Protein AF-A0A227J7H6-F1 (afdb_monomer)

pLDDT: mean 78.4, std 21.57, range [31.02, 97.06]

Nearest PDB structures (foldseek):
  4oon-assembly1_A  TM=9.742E-01  e=2.044E-07  Pseudomonas aeruginosa PAO1
  3udi-assembly1_B  TM=9.263E-01  e=9.636E-08  Acinetobacter baumannii
  3ue1-assembly1_A  TM=9.144E-01  e=1.163E-07  Acinetobacter baumannii
  3ue0-assembly1_B  TM=8.885E-01  e=2.977E-07  Acinetobacter baumannii
  5u2g-assembly1_A  TM=9.663E-01  e=9.793E-07  Haemophilus influenzae Rd KW20

Radius of gyration: 22.69 Å; Cα contacts (8 Å, |Δi|>4): 94; chains: 1; bounding box: 53×59×54 Å

Structure (mmCIF, N/CA/C/O backbone):
data_AF-A0A227J7H6-F1
#
_entry.id   AF-A0A227J7H6-F1
#
loop_
_atom_site.group_PDB
_atom_site.id
_atom_site.type_symbol
_atom_site.label_atom_id
_atom_site.label_alt_id
_atom_site.label_comp_id
_atom_site.label_asym_id
_atom_site.label_entity_id
_atom_site.label_seq_id
_atom_site.pdbx_PDB_ins_code
_atom_site.Cartn_x
_atom_site.Cartn_y
_atom_site.Cartn_z
_atom_site.occupancy
_atom_site.B_iso_or_equiv
_atom_site.auth_seq_id
_atom_site.auth_comp_id
_atom_site.auth_asym_id
_atom_site.auth_atom_id
_atom_site.pdbx_PDB_model_num
ATOM 1 N N . LEU A 1 1 ? 12.623 -10.705 -8.228 1.00 82.50 1 LEU A N 1
ATOM 2 C CA . LEU A 1 1 ? 12.272 -9.803 -7.107 1.00 82.50 1 LEU A CA 1
ATOM 3 C C . LEU A 1 1 ? 13.259 -9.886 -5.937 1.00 82.50 1 LEU A C 1
ATOM 5 O O . LEU A 1 1 ? 13.849 -8.867 -5.621 1.00 82.50 1 LEU A O 1
ATOM 9 N N . ALA A 1 2 ? 13.513 -11.069 -5.357 1.00 93.25 2 ALA A N 1
ATOM 10 C CA . ALA A 1 2 ? 14.293 -11.242 -4.114 1.00 93.25 2 ALA A CA 1
ATOM 11 C C . ALA A 1 2 ? 15.676 -10.553 -4.044 1.00 93.25 2 ALA A C 1
ATOM 13 O O . ALA A 1 2 ? 16.134 -10.209 -2.965 1.00 93.25 2 ALA A O 1
ATOM 14 N N . GLN A 1 3 ? 16.345 -10.331 -5.179 1.00 93.94 3 GLN A N 1
ATOM 15 C CA . GLN A 1 3 ? 17.665 -9.686 -5.226 1.00 93.94 3 GLN A CA 1
ATOM 16 C C . GL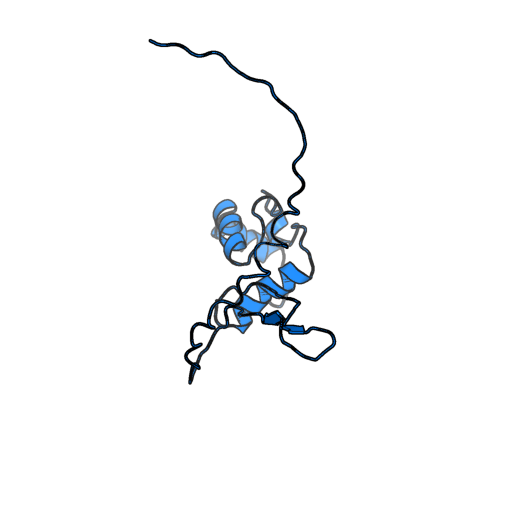N A 1 3 ? 17.624 -8.156 -5.412 1.00 93.94 3 GLN A C 1
ATOM 18 O O . GLN A 1 3 ? 18.676 -7.556 -5.618 1.00 93.94 3 GLN A O 1
ATOM 23 N N . SER A 1 4 ? 16.433 -7.541 -5.429 1.00 92.62 4 SER A N 1
ATOM 24 C CA . SER A 1 4 ? 16.218 -6.091 -5.583 1.00 92.62 4 SER A CA 1
ATOM 25 C C . SER A 1 4 ? 17.047 -5.440 -6.708 1.00 92.62 4 SER A C 1
ATOM 27 O O . SER A 1 4 ? 17.809 -4.495 -6.515 1.00 92.62 4 SER A O 1
ATOM 29 N N . LYS A 1 5 ? 16.976 -6.002 -7.922 1.00 95.94 5 LYS A N 1
ATOM 30 C CA . LYS A 1 5 ? 17.737 -5.497 -9.076 1.00 95.94 5 LYS A CA 1
ATOM 31 C C . LYS A 1 5 ? 16.990 -4.340 -9.748 1.00 95.94 5 LYS A C 1
ATOM 33 O O . LYS A 1 5 ? 16.107 -4.586 -10.568 1.00 95.94 5 LYS A O 1
ATOM 38 N N . ASN A 1 6 ? 17.413 -3.103 -9.481 1.00 94.69 6 ASN A N 1
ATOM 39 C CA . ASN A 1 6 ? 16.829 -1.877 -10.053 1.00 94.69 6 ASN A CA 1
ATOM 40 C C . ASN A 1 6 ? 16.685 -1.918 -11.584 1.00 94.69 6 ASN A C 1
ATOM 42 O O . ASN A 1 6 ? 15.637 -1.571 -12.1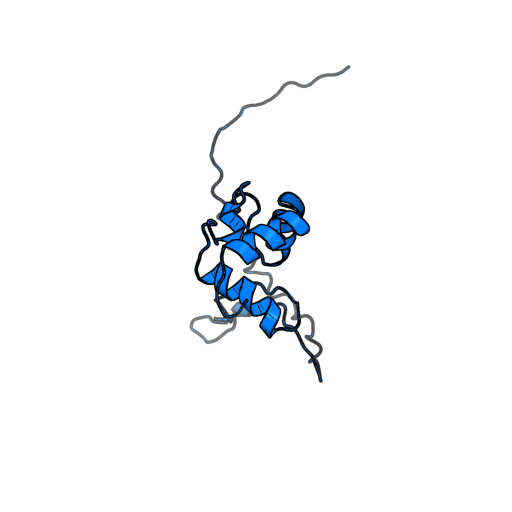17 1.00 94.69 6 ASN A O 1
ATOM 46 N N . VAL A 1 7 ? 17.706 -2.407 -12.301 1.00 95.50 7 VAL A N 1
ATOM 47 C CA . VAL A 1 7 ? 17.677 -2.513 -13.774 1.00 95.50 7 VAL A CA 1
ATOM 48 C C . VAL A 1 7 ? 16.517 -3.387 -14.258 1.00 95.50 7 VAL A C 1
ATOM 50 O O . VAL A 1 7 ? 15.879 -3.060 -15.255 1.00 95.50 7 VAL A O 1
ATOM 53 N N . MET A 1 8 ? 16.223 -4.483 -13.554 1.00 96.19 8 MET A N 1
ATOM 54 C CA . MET A 1 8 ? 15.106 -5.357 -13.916 1.00 96.19 8 MET A CA 1
ATOM 55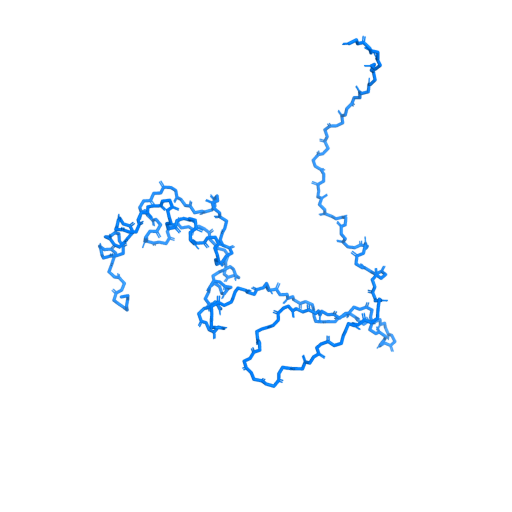 C C . MET A 1 8 ? 13.763 -4.722 -13.555 1.00 96.19 8 MET A C 1
ATOM 57 O O . MET A 1 8 ? 12.845 -4.801 -14.359 1.00 96.19 8 MET A O 1
ATOM 61 N N . ALA A 1 9 ? 13.668 -4.021 -12.419 1.00 95.50 9 ALA A N 1
ATOM 62 C CA . ALA A 1 9 ? 12.454 -3.295 -12.038 1.00 95.50 9 ALA A CA 1
ATOM 63 C C . ALA A 1 9 ? 12.066 -2.230 -13.082 1.00 95.50 9 ALA A C 1
ATOM 65 O O . ALA A 1 9 ? 10.917 -2.175 -13.511 1.00 95.50 9 ALA A O 1
ATOM 66 N N . VAL A 1 10 ? 13.036 -1.439 -13.559 1.00 95.81 10 VAL A N 1
ATOM 67 C CA . VAL A 1 10 ? 12.805 -0.427 -14.606 1.00 95.81 10 VAL A CA 1
ATOM 68 C C . VAL A 1 10 ? 12.411 -1.072 -15.938 1.00 95.81 10 VAL A C 1
ATOM 70 O O . VAL A 1 10 ? 11.531 -0.562 -16.626 1.00 95.81 10 VAL A O 1
ATOM 73 N N . ARG A 1 11 ? 13.023 -2.204 -16.315 1.00 96.12 11 ARG A N 1
ATOM 74 C CA . ARG A 1 11 ? 12.636 -2.938 -17.533 1.00 96.12 11 ARG A CA 1
ATOM 75 C C . ARG A 1 11 ? 11.195 -3.432 -17.463 1.00 96.12 11 ARG A C 1
ATOM 77 O O . ARG A 1 11 ? 10.450 -3.197 -18.404 1.00 96.12 11 ARG A O 1
ATOM 84 N N . THR A 1 12 ? 10.800 -4.034 -16.342 1.00 95.75 12 THR A N 1
ATOM 85 C CA . THR A 1 12 ? 9.417 -4.472 -16.120 1.00 95.75 12 THR A CA 1
ATOM 86 C C . THR A 1 12 ? 8.444 -3.294 -16.156 1.00 95.75 12 THR A C 1
ATOM 88 O O . THR A 1 12 ? 7.407 -3.394 -16.800 1.00 95.75 12 THR A O 1
ATOM 91 N N . LEU A 1 13 ? 8.788 -2.151 -15.548 1.00 95.81 13 LEU A N 1
ATOM 92 C CA . LEU A 1 13 ? 7.965 -0.940 -15.634 1.00 95.81 13 LEU A CA 1
ATOM 93 C C . LEU A 1 13 ? 7.764 -0.481 -17.085 1.00 95.81 13 LEU A C 1
ATOM 95 O O . LEU A 1 13 ? 6.653 -0.128 -17.465 1.00 95.81 13 LEU A O 1
ATOM 99 N N . ARG A 1 14 ? 8.823 -0.480 -17.901 1.00 95.75 14 ARG A N 1
ATOM 100 C CA . ARG A 1 14 ? 8.737 -0.091 -19.319 1.00 95.75 14 ARG A CA 1
ATOM 101 C C . ARG A 1 14 ? 7.911 -1.067 -20.152 1.00 95.75 14 ARG A C 1
ATOM 103 O O . ARG A 1 14 ? 7.258 -0.635 -21.091 1.00 95.75 14 ARG A O 1
ATOM 110 N N . GLU A 1 15 ? 7.960 -2.352 -19.819 1.00 97.06 15 GLU A N 1
ATOM 111 C CA . GLU A 1 15 ? 7.190 -3.399 -20.494 1.00 97.06 15 GLU A CA 1
ATOM 112 C C . GLU A 1 15 ? 5.693 -3.324 -20.158 1.00 97.06 15 GLU A C 1
ATOM 114 O O . GLU A 1 15 ? 4.864 -3.480 -21.048 1.00 97.06 15 GLU A O 1
ATOM 119 N N . VAL A 1 16 ? 5.344 -3.028 -18.901 1.00 96.56 16 VAL A N 1
ATOM 120 C CA . VAL A 1 16 ? 3.948 -2.829 -18.463 1.00 96.56 16 VAL A CA 1
ATOM 121 C C . VAL A 1 16 ? 3.399 -1.469 -18.907 1.00 96.56 16 VAL A C 1
ATOM 123 O O . VAL A 1 16 ? 2.238 -1.362 -19.287 1.00 96.56 16 VAL A O 1
ATOM 126 N N . GLY A 1 17 ? 4.227 -0.427 -18.859 1.00 95.88 17 GLY A N 1
ATOM 127 C CA . GLY A 1 17 ? 3.840 0.957 -19.112 1.00 95.88 17 GLY A CA 1
ATOM 128 C C . GLY A 1 17 ? 3.706 1.778 -17.827 1.00 95.88 17 GLY A C 1
ATOM 129 O O . GLY A 1 17 ? 3.261 1.294 -16.781 1.00 95.88 17 GLY A O 1
ATOM 130 N N . LEU A 1 18 ? 4.106 3.053 -17.908 1.00 94.44 18 LEU A N 1
ATOM 131 C CA . LEU A 1 18 ? 4.119 3.970 -16.765 1.00 94.44 18 LEU A CA 1
ATOM 132 C C . LEU A 1 18 ? 2.706 4.253 -16.246 1.00 94.44 18 LEU A C 1
ATOM 134 O O . LEU A 1 18 ? 2.453 4.086 -15.056 1.00 94.44 18 LEU A O 1
ATOM 138 N N . ASP A 1 19 ? 1.793 4.666 -17.124 1.00 94.12 19 ASP A N 1
ATOM 139 C CA . ASP A 1 19 ? 0.43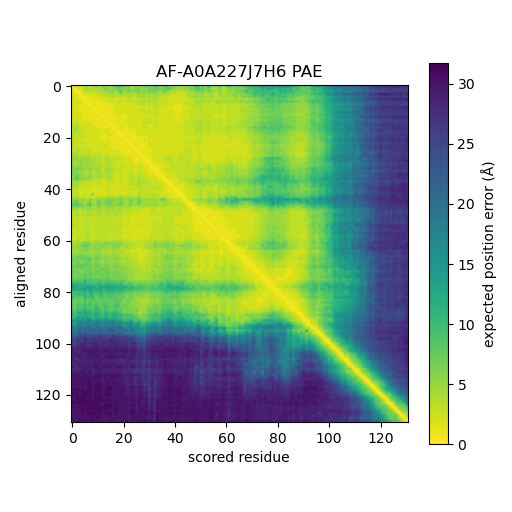4 5.037 -16.722 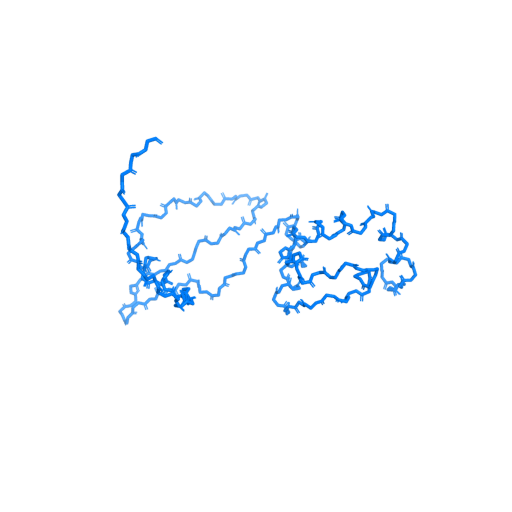1.00 94.12 19 ASP A CA 1
ATOM 140 C C . ASP A 1 19 ? -0.368 3.831 -16.234 1.00 94.12 19 ASP A C 1
ATOM 142 O O . ASP A 1 19 ? -1.011 3.920 -15.190 1.00 94.12 19 ASP A O 1
ATOM 146 N N . GLU A 1 20 ? -0.222 2.680 -16.894 1.00 95.75 20 GLU A N 1
ATOM 147 C CA . GLU A 1 20 ? -0.820 1.417 -16.451 1.00 95.75 20 GLU A CA 1
ATOM 148 C C . GLU A 1 20 ? -0.341 1.025 -15.054 1.00 95.75 20 GLU A C 1
ATOM 150 O O . GLU A 1 20 ? -1.141 0.704 -14.177 1.00 95.75 20 GLU A O 1
ATOM 155 N N . THR A 1 21 ? 0.966 1.128 -14.796 1.00 94.75 21 THR A N 1
ATOM 156 C CA . THR A 1 21 ? 1.518 0.842 -13.466 1.00 94.75 21 THR A CA 1
ATOM 157 C C . THR A 1 21 ? 0.968 1.806 -12.418 1.00 94.75 21 THR A C 1
ATOM 159 O O . THR A 1 21 ? 0.547 1.377 -11.344 1.00 94.75 21 THR A O 1
ATOM 162 N N . ARG A 1 22 ? 0.928 3.109 -12.722 1.00 93.88 22 ARG A N 1
ATOM 163 C CA . ARG A 1 22 ? 0.384 4.129 -11.814 1.00 93.88 22 ARG A CA 1
ATOM 164 C C . ARG A 1 22 ? -1.089 3.874 -11.504 1.00 93.88 22 ARG A C 1
ATOM 166 O O . ARG A 1 22 ? -1.491 3.955 -10.348 1.00 93.88 22 ARG A O 1
ATOM 173 N N . GLN A 1 23 ? -1.881 3.515 -12.509 1.00 94.88 23 GLN A N 1
ATOM 174 C CA . GLN A 1 23 ? -3.294 3.213 -12.327 1.00 94.88 23 GLN A CA 1
ATOM 175 C C . GLN A 1 23 ? -3.502 1.901 -11.564 1.00 94.88 23 GLN A C 1
ATOM 177 O O . GLN A 1 23 ? -4.379 1.819 -10.706 1.00 94.88 23 GLN A O 1
ATOM 182 N N . TYR A 1 24 ? -2.654 0.898 -11.790 1.00 94.69 24 TYR A N 1
ATOM 183 C CA . TYR A 1 24 ? -2.694 -0.366 -11.061 1.00 94.69 24 TYR A CA 1
ATOM 184 C C . TYR A 1 24 ? -2.376 -0.191 -9.570 1.00 94.69 24 TYR A C 1
ATOM 186 O O . TYR A 1 24 ? -3.030 -0.797 -8.723 1.00 94.69 24 TYR A O 1
ATOM 194 N N . LEU A 1 25 ? -1.428 0.689 -9.238 1.00 92.75 25 LEU A N 1
ATOM 195 C CA . LEU A 1 25 ? -1.050 1.016 -7.861 1.00 92.75 25 LEU A CA 1
ATOM 196 C C . LEU A 1 25 ? -2.222 1.574 -7.031 1.00 92.75 25 LEU A C 1
ATOM 198 O O . LEU A 1 25 ? -2.285 1.319 -5.828 1.00 92.75 25 LEU A O 1
ATOM 202 N N . THR A 1 26 ? -3.200 2.236 -7.659 1.00 92.31 26 THR A N 1
ATOM 203 C CA . THR A 1 26 ? -4.398 2.741 -6.955 1.00 92.31 26 THR A CA 1
ATOM 204 C C . THR A 1 26 ? -5.242 1.628 -6.328 1.00 92.31 26 THR A C 1
ATOM 206 O O . THR A 1 26 ? -5.878 1.837 -5.298 1.00 92.31 26 THR A O 1
ATOM 209 N N . ARG A 1 27 ? -5.177 0.401 -6.867 1.00 92.19 27 ARG A N 1
ATOM 210 C CA . ARG A 1 27 ? -5.876 -0.780 -6.321 1.00 92.19 27 ARG A CA 1
ATOM 211 C C . ARG A 1 27 ? -5.348 -1.213 -4.950 1.00 92.19 27 ARG A C 1
ATOM 213 O O . ARG A 1 27 ? -6.031 -1.943 -4.240 1.00 92.19 27 ARG A O 1
ATOM 220 N N . PHE A 1 28 ? -4.153 -0.757 -4.577 1.00 91.88 28 PHE A N 1
ATOM 221 C CA . PHE A 1 28 ? -3.540 -0.980 -3.266 1.00 91.88 28 PHE A CA 1
ATOM 222 C C . PHE A 1 28 ? -3.786 0.185 -2.293 1.00 91.88 28 PHE A C 1
ATOM 224 O O . PHE A 1 28 ? -3.238 0.189 -1.193 1.00 91.88 28 PHE A O 1
ATOM 231 N N . GLY A 1 29 ? -4.607 1.170 -2.679 1.00 88.81 29 GLY A N 1
ATOM 232 C CA . GLY A 1 29 ? -4.939 2.338 -1.862 1.00 88.81 29 GLY A CA 1
ATOM 233 C C . GLY A 1 29 ? -3.924 3.480 -1.936 1.00 88.81 29 GLY A C 1
ATOM 234 O O . GLY A 1 29 ? -3.960 4.361 -1.070 1.00 88.81 29 GLY A O 1
ATOM 235 N N . PHE A 1 30 ? -3.029 3.464 -2.930 1.00 90.75 30 PHE A N 1
ATOM 236 C CA . PHE A 1 30 ? -2.095 4.556 -3.209 1.00 90.75 30 PHE A CA 1
ATOM 237 C C . PHE A 1 30 ? -2.776 5.669 -4.007 1.00 90.75 30 PHE A C 1
ATOM 239 O O . PHE A 1 30 ? -3.459 5.395 -4.996 1.00 90.75 30 PHE A O 1
ATOM 246 N N . ASP A 1 31 ? -2.575 6.921 -3.594 1.00 89.81 31 ASP A N 1
ATOM 247 C CA . ASP A 1 31 ? -3.082 8.073 -4.335 1.00 89.81 31 ASP A CA 1
ATOM 248 C C . ASP A 1 31 ? -2.266 8.259 -5.621 1.00 89.81 31 ASP A C 1
ATOM 250 O O . ASP A 1 31 ? -1.034 8.301 -5.615 1.00 89.81 31 ASP A O 1
ATOM 254 N N . ILE A 1 32 ? -2.963 8.402 -6.745 1.00 90.50 32 ILE A N 1
ATOM 255 C CA . ILE A 1 32 ? -2.369 8.659 -8.054 1.00 90.50 32 ILE A CA 1
ATOM 256 C C . ILE A 1 32 ? -1.501 9.930 -8.081 1.00 90.50 32 ILE A C 1
ATOM 258 O O . ILE A 1 32 ? -0.571 10.016 -8.892 1.00 90.50 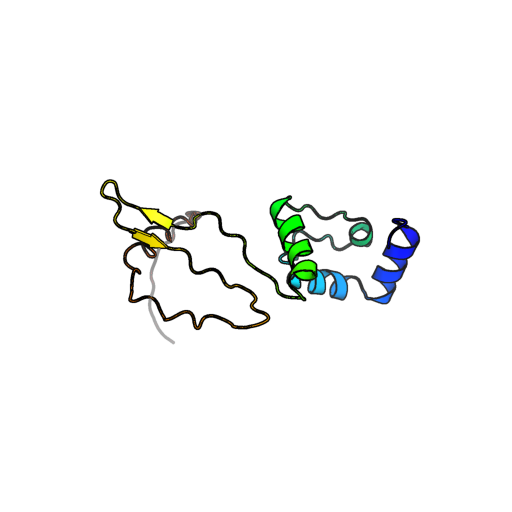32 ILE A O 1
ATOM 262 N N . ASN A 1 33 ? -1.793 10.898 -7.210 1.00 89.69 33 ASN A N 1
ATOM 263 C CA . ASN A 1 33 ? -1.065 12.158 -7.070 1.00 89.69 33 ASN A CA 1
ATOM 264 C C . ASN A 1 33 ? 0.239 11.999 -6.276 1.00 89.69 33 ASN A C 1
ATOM 266 O O . ASN A 1 33 ? 1.201 12.721 -6.531 1.00 89.69 33 ASN A O 1
ATOM 270 N N . GLU A 1 34 ? 0.302 11.024 -5.366 1.00 87.31 34 GLU A N 1
ATOM 271 C CA . GLU A 1 34 ? 1.502 10.696 -4.583 1.00 87.31 34 GLU A CA 1
ATOM 272 C C . GLU A 1 34 ? 2.471 9.778 -5.346 1.00 87.31 34 GLU A C 1
ATOM 274 O O . GLU A 1 34 ? 3.616 9.588 -4.930 1.00 87.31 34 GLU A O 1
ATOM 279 N N . VAL A 1 35 ? 2.033 9.219 -6.482 1.00 89.00 35 VAL A N 1
ATOM 280 C CA . VAL A 1 35 ? 2.843 8.362 -7.355 1.00 89.00 35 VAL A CA 1
ATOM 281 C C . VAL A 1 35 ? 3.444 9.180 -8.513 1.00 89.00 35 VAL A C 1
ATOM 283 O O . VAL A 1 35 ? 2.715 9.560 -9.444 1.00 89.00 35 VAL A O 1
ATOM 286 N N . PRO A 1 36 ? 4.778 9.397 -8.531 1.00 89.00 36 PRO A N 1
ATOM 287 C CA . PRO A 1 36 ? 5.453 10.172 -9.569 1.00 89.00 36 PRO A CA 1
ATOM 288 C C . PRO A 1 36 ? 5.169 9.696 -10.997 1.00 89.00 36 PRO A C 1
ATOM 290 O O . PRO A 1 36 ? 5.060 8.504 -11.282 1.00 89.00 36 PRO A O 1
ATOM 293 N N . ARG A 1 37 ? 5.138 10.641 -11.941 1.00 91.25 37 ARG A N 1
ATOM 294 C CA . ARG A 1 37 ? 5.087 10.369 -13.388 1.00 91.25 37 ARG A CA 1
ATOM 295 C C . ARG A 1 37 ? 6.486 10.177 -13.978 1.00 91.25 37 ARG A C 1
ATOM 297 O O . ARG A 1 37 ? 6.866 10.845 -14.934 1.00 91.25 37 ARG A O 1
ATOM 304 N N . SER A 1 38 ? 7.272 9.282 -13.392 1.00 91.94 38 SER A N 1
ATOM 305 C CA . SER A 1 38 ? 8.642 9.005 -13.828 1.00 91.94 38 SER A CA 1
ATOM 306 C C . SER A 1 38 ? 9.049 7.565 -13.550 1.00 91.94 38 SER A C 1
ATOM 308 O O . SER A 1 38 ? 8.486 6.892 -12.694 1.00 91.94 38 SER A O 1
ATOM 310 N N . GLU A 1 39 ? 10.095 7.092 -14.226 1.00 91.88 39 GLU A N 1
ATOM 311 C CA . GLU A 1 39 ? 10.603 5.719 -14.075 1.00 91.88 39 GLU A CA 1
ATOM 312 C C . GLU A 1 39 ? 11.155 5.423 -12.671 1.00 91.88 39 GLU A C 1
ATOM 314 O O . GLU A 1 39 ? 11.321 4.266 -12.286 1.00 91.88 39 GLU A O 1
ATOM 319 N N . THR A 1 40 ? 11.391 6.468 -11.876 1.00 92.25 40 THR A N 1
ATOM 320 C CA . THR A 1 40 ? 11.805 6.372 -10.475 1.00 92.25 40 THR A CA 1
ATOM 321 C C . THR A 1 40 ? 10.774 5.656 -9.598 1.00 92.25 40 THR A C 1
ATOM 323 O O . THR A 1 40 ? 11.147 5.152 -8.539 1.00 92.25 40 THR A O 1
ATOM 326 N N . ILE A 1 41 ? 9.511 5.512 -10.030 1.00 93.00 41 ILE A N 1
ATOM 327 C CA . ILE A 1 41 ? 8.529 4.689 -9.305 1.00 93.00 41 ILE A CA 1
ATOM 328 C C . ILE A 1 41 ? 8.943 3.218 -9.226 1.00 93.00 41 ILE A C 1
ATOM 330 O O . ILE A 1 41 ? 8.676 2.572 -8.216 1.00 93.00 41 ILE A O 1
ATOM 334 N N . ALA A 1 42 ? 9.682 2.703 -10.219 1.00 92.38 42 ALA A N 1
ATOM 335 C CA . ALA A 1 42 ? 10.242 1.349 -10.167 1.00 92.38 42 ALA A CA 1
ATOM 336 C C . ALA A 1 42 ? 11.273 1.175 -9.038 1.00 92.38 42 ALA A C 1
ATOM 338 O O . ALA A 1 42 ? 11.623 0.049 -8.690 1.00 92.38 42 ALA A O 1
ATOM 339 N N . LEU A 1 43 ? 11.773 2.284 -8.486 1.00 91.44 43 LEU A N 1
ATOM 340 C CA . LEU A 1 43 ? 12.732 2.330 -7.385 1.00 91.44 43 LEU A CA 1
ATOM 341 C C . LEU A 1 43 ? 12.071 2.683 -6.044 1.00 91.44 43 LEU A C 1
ATOM 343 O O . LEU A 1 43 ? 12.772 2.816 -5.046 1.00 91.44 43 LEU A O 1
ATOM 347 N N . GLY A 1 44 ? 10.745 2.857 -6.013 1.00 86.88 44 GLY A N 1
ATOM 348 C CA . GLY A 1 44 ? 10.013 3.237 -4.806 1.00 86.88 44 GLY A CA 1
ATOM 349 C C . GLY A 1 44 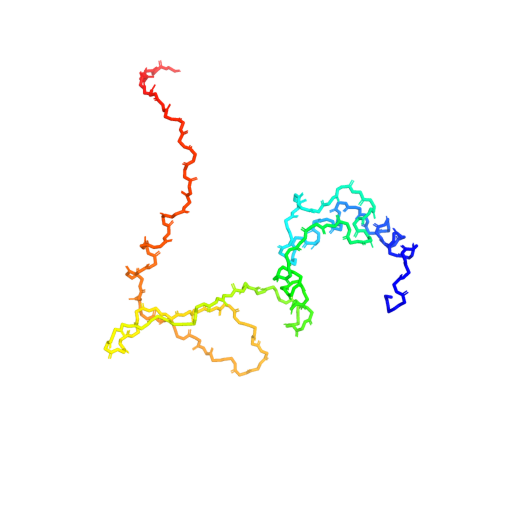? 10.045 4.734 -4.488 1.00 86.88 44 GLY A C 1
ATOM 350 O O . GLY A 1 44 ? 9.900 5.099 -3.331 1.00 86.88 44 GLY A O 1
ATOM 351 N N . ALA A 1 45 ? 10.214 5.613 -5.483 1.00 83.75 45 ALA A N 1
ATOM 352 C CA . ALA A 1 45 ? 10.260 7.069 -5.282 1.00 83.75 45 ALA A CA 1
ATOM 353 C C . ALA A 1 45 ? 8.905 7.736 -4.927 1.00 83.75 45 ALA A C 1
ATOM 355 O O . ALA A 1 45 ? 8.751 8.939 -5.123 1.00 83.75 45 ALA A O 1
ATOM 356 N N . GLY A 1 46 ? 7.921 6.973 -4.444 1.00 82.06 46 GLY A N 1
ATOM 357 C CA . GLY A 1 46 ? 6.645 7.494 -3.949 1.00 82.06 46 GLY A CA 1
ATOM 358 C C . GLY A 1 46 ? 6.698 7.756 -2.446 1.00 82.06 46 GLY A C 1
ATOM 359 O O . GLY A 1 46 ? 7.326 7.001 -1.701 1.00 82.06 46 GLY A O 1
ATOM 360 N N . SER A 1 47 ? 6.025 8.809 -1.997 1.00 84.56 47 SER A N 1
ATOM 361 C CA . SER A 1 47 ? 5.890 9.116 -0.573 1.00 84.56 47 SER A CA 1
ATOM 362 C C . SER A 1 47 ? 4.638 8.438 -0.036 1.00 84.56 47 SER A C 1
ATOM 364 O O . SER A 1 47 ? 3.542 8.760 -0.470 1.00 84.56 47 SER A O 1
ATOM 366 N N . LEU A 1 48 ? 4.798 7.492 0.891 1.00 87.56 48 LEU A N 1
ATOM 367 C CA . LEU A 1 48 ? 3.692 6.737 1.482 1.00 87.56 48 LEU A CA 1
ATOM 368 C C . LEU A 1 48 ? 3.862 6.642 2.996 1.00 87.56 48 LEU A C 1
ATOM 370 O O . LEU A 1 48 ? 4.977 6.507 3.504 1.00 87.56 48 LEU A O 1
ATOM 374 N N . THR A 1 49 ? 2.748 6.647 3.726 1.00 91.31 49 THR A N 1
ATOM 375 C CA . THR A 1 49 ? 2.774 6.374 5.167 1.00 91.31 49 THR A CA 1
ATOM 376 C C . THR A 1 49 ? 3.009 4.880 5.430 1.00 91.31 49 THR A C 1
ATOM 378 O O . THR A 1 49 ? 2.589 4.038 4.628 1.00 91.31 49 THR A O 1
ATOM 381 N N . PRO A 1 50 ? 3.614 4.497 6.572 1.00 91.81 50 PRO A N 1
ATOM 382 C CA . PRO A 1 50 ? 3.769 3.085 6.933 1.00 91.81 50 PRO A CA 1
ATOM 383 C C . PRO A 1 50 ? 2.443 2.312 6.938 1.00 91.81 50 PRO A C 1
ATOM 385 O O . PRO A 1 50 ? 2.405 1.152 6.533 1.00 91.81 50 PRO A O 1
ATOM 388 N N . MET A 1 51 ? 1.347 2.974 7.325 1.00 92.31 51 MET A N 1
ATOM 389 C CA . MET A 1 51 ? 0.002 2.397 7.296 1.00 92.31 51 MET A CA 1
ATOM 390 C C . MET A 1 51 ? -0.426 2.024 5.872 1.00 92.31 51 MET A C 1
ATOM 392 O O . MET A 1 51 ? -0.908 0.918 5.644 1.00 92.31 51 MET A O 1
ATOM 396 N N . LYS A 1 52 ? -0.186 2.906 4.893 1.00 91.62 52 LYS A N 1
ATOM 397 C CA . LYS A 1 52 ? -0.473 2.632 3.477 1.00 91.62 52 LYS A CA 1
ATOM 398 C C . LYS A 1 52 ? 0.373 1.489 2.928 1.00 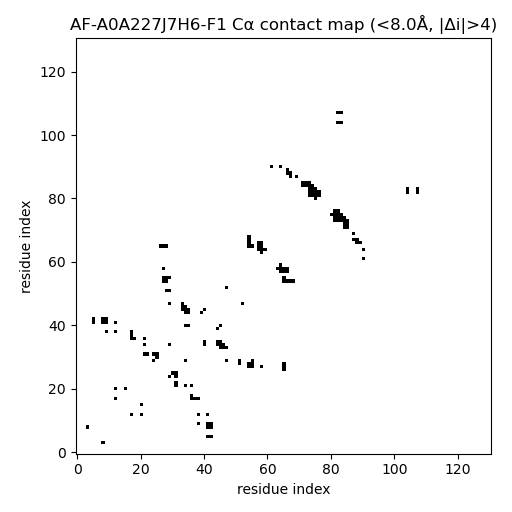91.62 52 LYS A C 1
ATOM 400 O O . LYS A 1 52 ? -0.137 0.654 2.187 1.00 91.62 52 LYS A O 1
ATOM 405 N N . VAL A 1 53 ? 1.645 1.401 3.320 1.00 92.12 53 VAL A N 1
ATOM 406 C CA . VAL A 1 53 ? 2.508 0.276 2.923 1.00 92.12 53 VAL A CA 1
ATOM 407 C C . VAL A 1 53 ? 1.988 -1.043 3.503 1.00 92.12 53 VAL A C 1
ATOM 409 O O . VAL A 1 53 ? 1.860 -2.018 2.763 1.00 92.12 53 VAL A O 1
ATOM 412 N N . ALA A 1 54 ? 1.631 -1.076 4.791 1.00 93.50 54 ALA A N 1
ATOM 413 C CA . ALA A 1 54 ? 1.049 -2.260 5.427 1.00 93.50 54 ALA A CA 1
ATOM 414 C C . ALA A 1 54 ? -0.268 -2.680 4.753 1.00 93.50 54 ALA A C 1
ATOM 416 O O . ALA A 1 54 ? -0.470 -3.859 4.457 1.00 93.50 54 ALA A O 1
ATOM 417 N N . GLN A 1 55 ? -1.123 -1.709 4.433 1.00 92.25 55 GLN A N 1
ATOM 418 C CA . GLN A 1 55 ? -2.370 -1.927 3.711 1.00 92.25 55 GLN A CA 1
ATOM 419 C C . GLN A 1 55 ? -2.130 -2.524 2.317 1.00 92.25 55 GLN A C 1
ATOM 421 O O . GLN A 1 55 ? -2.741 -3.536 1.975 1.00 92.25 55 GLN A O 1
ATOM 426 N N . GLY A 1 56 ? -1.190 -1.977 1.542 1.00 92.62 56 GLY A N 1
ATOM 427 C CA . GLY A 1 56 ? -0.826 -2.529 0.237 1.00 92.62 56 GLY A CA 1
ATOM 428 C C . GLY A 1 56 ? -0.303 -3.967 0.331 1.00 92.62 56 GLY A C 1
ATOM 429 O O . GLY A 1 56 ? -0.691 -4.823 -0.461 1.00 92.62 56 GLY A O 1
ATOM 430 N N . TYR A 1 57 ? 0.514 -4.275 1.343 1.00 92.81 57 TYR A N 1
ATOM 431 C CA . TYR A 1 57 ? 0.994 -5.641 1.576 1.00 92.81 57 TYR A CA 1
ATOM 432 C C . TYR A 1 57 ? -0.115 -6.609 2.018 1.00 92.81 57 TYR A C 1
ATOM 434 O O . TYR A 1 57 ? -0.063 -7.790 1.667 1.00 92.81 57 TYR A O 1
ATOM 442 N N . SER A 1 58 ? -1.138 -6.125 2.733 1.00 92.81 58 SER A N 1
ATOM 443 C CA . SER A 1 58 ? -2.266 -6.950 3.190 1.00 92.81 58 SER A CA 1
ATOM 444 C C . SER A 1 58 ? -3.045 -7.591 2.039 1.00 92.81 58 SER A C 1
ATOM 446 O O . SER A 1 58 ? -3.537 -8.707 2.185 1.00 92.81 58 SER A O 1
ATOM 448 N N . VAL A 1 59 ? -3.073 -6.948 0.865 1.00 93.06 59 VAL A N 1
ATOM 449 C CA . VAL A 1 59 ? -3.718 -7.479 -0.345 1.00 93.06 59 VAL A CA 1
ATOM 450 C C . VAL A 1 59 ? -3.138 -8.842 -0.717 1.00 93.06 59 VAL A C 1
ATOM 452 O O . VAL A 1 59 ? -3.884 -9.753 -1.063 1.00 93.06 59 VAL A O 1
ATOM 455 N N . PHE A 1 60 ? -1.821 -9.026 -0.597 1.00 92.62 60 PHE A N 1
ATOM 456 C CA . PHE A 1 60 ? -1.188 -10.314 -0.886 1.00 92.62 60 PHE A CA 1
ATOM 457 C C . PHE A 1 60 ? -1.493 -11.365 0.186 1.00 92.62 60 PHE A C 1
ATOM 459 O O . PHE A 1 60 ? -1.685 -12.532 -0.147 1.00 92.62 60 PHE A O 1
ATOM 466 N N . ALA A 1 61 ? -1.558 -10.961 1.457 1.00 90.88 61 ALA A N 1
ATOM 467 C CA . ALA A 1 61 ? -1.839 -11.862 2.575 1.00 90.88 61 ALA A CA 1
ATOM 468 C C . ALA A 1 61 ? -3.297 -12.351 2.589 1.00 90.88 61 ALA A C 1
ATOM 470 O O . ALA A 1 61 ? -3.557 -13.505 2.914 1.00 90.88 61 ALA A O 1
ATOM 471 N N . ASN A 1 62 ? -4.232 -11.488 2.188 1.00 89.62 62 ASN A N 1
ATOM 472 C CA . ASN A 1 62 ? -5.672 -11.736 2.258 1.00 89.62 62 ASN A CA 1
ATOM 473 C C . ASN A 1 62 ? -6.252 -12.330 0.962 1.00 89.62 62 ASN A C 1
ATOM 475 O O . ASN A 1 62 ? -7.467 -12.354 0.795 1.00 89.62 62 ASN A O 1
ATOM 479 N N . GLY A 1 63 ? -5.412 -12.769 0.018 1.00 89.19 63 GLY A N 1
ATOM 480 C CA . GLY A 1 63 ? -5.869 -13.413 -1.220 1.00 89.19 63 GLY A CA 1
ATOM 481 C C . GLY A 1 63 ? -6.332 -12.458 -2.327 1.00 89.19 63 GLY A C 1
ATOM 482 O O . GLY A 1 63 ? -7.085 -12.864 -3.205 1.00 89.19 63 GLY A O 1
ATOM 483 N N . GLY A 1 64 ? -5.882 -11.201 -2.313 1.00 91.06 64 GLY A N 1
ATOM 484 C CA . GLY A 1 64 ? -6.133 -10.216 -3.373 1.00 91.06 64 GLY A CA 1
ATOM 485 C C . GLY A 1 64 ? -7.152 -9.131 -3.025 1.00 91.06 64 GLY A C 1
ATOM 486 O O . GLY A 1 64 ? -7.484 -8.315 -3.883 1.00 91.06 64 GLY A O 1
ATOM 487 N N . TYR A 1 65 ? -7.637 -9.088 -1.784 1.00 90.81 65 TYR A N 1
ATOM 488 C CA . TYR A 1 65 ? -8.635 -8.115 -1.347 1.00 90.81 65 TYR A CA 1
ATOM 489 C C . TYR A 1 65 ? -7.998 -6.941 -0.607 1.00 90.81 65 TYR A C 1
ATOM 491 O O . TYR A 1 65 ? -7.228 -7.119 0.338 1.00 90.81 65 TYR A O 1
ATOM 499 N N . TYR A 1 66 ? -8.372 -5.733 -1.018 1.00 90.31 66 TYR A N 1
ATOM 500 C CA . TYR A 1 66 ? -8.060 -4.507 -0.298 1.00 90.31 66 TYR A CA 1
ATOM 501 C C . TYR A 1 66 ? -9.009 -4.335 0.891 1.00 90.31 66 TYR A C 1
ATOM 503 O O . TYR A 1 66 ? -10.226 -4.455 0.743 1.00 90.31 66 TYR A O 1
ATOM 511 N N . VAL A 1 67 ? -8.445 -4.045 2.062 1.00 89.12 67 VAL A N 1
ATOM 512 C CA . VAL A 1 67 ? -9.183 -3.809 3.309 1.00 89.12 67 VAL A CA 1
ATOM 513 C C . VAL A 1 67 ? -8.822 -2.443 3.872 1.00 89.12 67 VAL A C 1
ATOM 515 O O . VAL A 1 67 ? -7.665 -2.026 3.813 1.00 89.12 67 VAL A O 1
ATOM 518 N N . GLU A 1 68 ? -9.809 -1.732 4.408 1.00 89.25 68 GLU A N 1
ATOM 519 C CA . GLU A 1 68 ? -9.604 -0.428 5.041 1.00 89.25 68 GLU A CA 1
ATOM 520 C C . GLU A 1 68 ? -9.170 -0.616 6.502 1.00 89.25 68 GLU A C 1
ATOM 522 O O . GLU A 1 68 ? -9.821 -1.369 7.232 1.00 89.25 68 GLU A O 1
ATOM 527 N N . PRO A 1 69 ? -8.069 0.020 6.951 1.00 90.31 69 PRO A N 1
ATOM 528 C CA . PRO A 1 69 ? -7.679 -0.021 8.348 1.00 90.31 69 PRO A CA 1
ATOM 529 C C . PRO A 1 69 ? -8.715 0.723 9.187 1.00 90.31 69 PRO A C 1
ATOM 531 O O . PRO A 1 69 ? -9.166 1.809 8.828 1.00 90.31 69 PRO A O 1
ATOM 534 N N . PHE A 1 70 ? -9.040 0.157 10.341 1.00 90.81 70 PHE A N 1
ATOM 535 C CA . PHE A 1 70 ? -9.861 0.793 11.361 1.00 90.81 70 PHE A CA 1
ATOM 536 C C . PHE A 1 70 ? -9.149 0.662 12.709 1.00 90.81 70 PHE A C 1
ATOM 538 O O . PHE A 1 70 ? -8.358 -0.259 12.915 1.00 90.81 70 PHE A O 1
ATOM 545 N N . TYR A 1 71 ? -9.415 1.598 13.615 1.00 91.38 71 TYR A N 1
ATOM 546 C CA . TYR A 1 71 ? -8.708 1.686 14.899 1.00 91.38 71 TYR A CA 1
ATOM 547 C C . TYR A 1 71 ? -9.622 1.471 16.105 1.00 91.38 71 TYR A C 1
ATOM 549 O O . TYR A 1 71 ? -9.166 1.020 17.150 1.00 91.38 71 TYR A O 1
ATOM 557 N N . VAL A 1 72 ? -10.907 1.799 15.967 1.00 93.69 72 VAL A N 1
ATOM 558 C CA . VAL A 1 72 ? -11.886 1.737 17.055 1.00 93.69 72 VAL A CA 1
ATOM 559 C C . VAL A 1 72 ? -12.759 0.511 16.843 1.00 93.69 72 VAL A C 1
ATOM 561 O O . VAL A 1 72 ? -13.511 0.465 15.879 1.00 93.69 72 VAL A O 1
ATOM 564 N N . GLU A 1 73 ? -12.664 -0.484 17.724 1.00 92.75 73 GLU A N 1
ATOM 565 C CA . GLU A 1 73 ? -13.517 -1.679 17.659 1.00 92.75 73 GLU A CA 1
ATOM 566 C C . GLU A 1 73 ? -14.889 -1.435 18.298 1.00 92.75 73 GLU A C 1
ATOM 568 O O . GLU A 1 73 ? -15.913 -1.863 17.765 1.00 92.75 73 GLU A O 1
ATOM 573 N N . ARG A 1 74 ? -14.919 -0.733 19.433 1.00 93.12 74 ARG A N 1
ATOM 574 C CA . ARG A 1 74 ? -16.148 -0.367 20.136 1.00 93.12 74 ARG A CA 1
ATOM 575 C C . ARG A 1 74 ? -15.966 0.900 20.961 1.00 93.12 74 ARG A C 1
ATOM 577 O O . ARG A 1 74 ? -14.854 1.193 21.396 1.00 93.12 74 ARG A O 1
ATOM 584 N N . VAL A 1 75 ? -17.065 1.599 21.211 1.00 93.25 75 VAL A N 1
ATOM 585 C CA . VAL A 1 75 ? -17.155 2.691 22.187 1.00 93.25 75 VAL A CA 1
ATOM 586 C C . VAL A 1 75 ? -18.223 2.309 23.199 1.00 93.25 75 VAL A C 1
ATOM 588 O O . VAL A 1 75 ? -19.319 1.910 22.809 1.00 93.25 75 VAL A O 1
ATOM 591 N N . GLU A 1 76 ? -17.887 2.407 24.481 1.00 95.69 76 GLU A N 1
ATOM 592 C CA . GLU A 1 76 ? -18.768 2.091 25.606 1.00 95.69 76 GLU A CA 1
ATOM 593 C C . GLU A 1 76 ? -18.941 3.339 26.479 1.00 95.69 76 GLU A C 1
ATOM 595 O O . GLU A 1 76 ? -18.022 4.158 26.585 1.00 95.69 76 GLU A O 1
ATOM 600 N N . ASP A 1 77 ? -20.115 3.494 27.086 1.00 94.00 77 ASP A N 1
ATOM 601 C CA . ASP A 1 77 ? -20.361 4.526 28.088 1.00 94.00 77 ASP A CA 1
ATOM 602 C C . ASP A 1 77 ? -19.752 4.152 29.459 1.00 94.00 77 ASP A C 1
ATOM 604 O O . ASP A 1 77 ? -19.159 3.086 29.647 1.00 94.00 77 ASP A O 1
ATOM 608 N N . ALA A 1 78 ? -19.900 5.032 30.453 1.00 95.38 78 ALA A N 1
ATOM 609 C CA . ALA A 1 78 ? -19.372 4.794 31.800 1.00 95.38 78 ALA A CA 1
ATOM 610 C C . ALA A 1 78 ? -20.045 3.617 32.540 1.00 95.38 78 ALA A C 1
ATOM 612 O O . ALA A 1 78 ? -19.498 3.124 33.528 1.00 95.38 78 ALA A O 1
ATOM 613 N N . PHE A 1 79 ? -21.222 3.183 32.086 1.00 94.94 79 PHE A N 1
ATOM 614 C CA . PHE A 1 79 ? -22.003 2.087 32.655 1.00 94.94 79 PHE A CA 1
ATOM 615 C C . PHE A 1 79 ? -21.823 0.767 31.883 1.00 94.94 79 PHE A C 1
ATOM 617 O O . PHE A 1 79 ? -22.346 -0.262 32.313 1.00 94.94 79 PHE A O 1
ATOM 624 N N . GLY A 1 80 ? -21.037 0.769 30.799 1.00 90.75 80 GLY A N 1
ATOM 625 C CA . GLY A 1 80 ? -20.749 -0.393 29.958 1.00 90.75 80 GLY A CA 1
ATOM 626 C C . GLY A 1 80 ? -21.733 -0.606 28.803 1.00 90.75 80 GLY A C 1
ATOM 627 O O . GLY A 1 80 ? -21.724 -1.676 28.193 1.00 90.75 80 GLY A O 1
ATOM 628 N N . GLU A 1 81 ? -22.585 0.370 28.488 1.00 94.06 81 GLU A N 1
ATOM 629 C CA . GLU A 1 81 ? -23.458 0.341 27.315 1.00 94.06 81 GLU A CA 1
ATOM 630 C C . GLU A 1 81 ? -22.647 0.616 26.041 1.00 94.06 81 GLU A C 1
ATOM 632 O O . GLU A 1 81 ? -21.943 1.620 25.940 1.00 94.06 81 GLU A O 1
ATOM 637 N N . VAL A 1 82 ? -22.736 -0.277 25.049 1.00 91.88 82 VAL A N 1
ATOM 638 C CA . VAL A 1 82 ? -22.037 -0.124 23.763 1.00 91.88 82 VAL A CA 1
ATOM 639 C C . VAL A 1 82 ? -22.749 0.930 22.917 1.00 91.88 82 VAL A C 1
ATOM 641 O O . VAL A 1 82 ? -23.833 0.681 22.398 1.00 91.88 82 VAL A O 1
ATOM 644 N N . LEU A 1 83 ? -22.105 2.079 22.727 1.00 93.06 83 LEU A N 1
ATOM 645 C CA . LEU A 1 83 ? -22.588 3.186 21.896 1.00 93.06 83 LEU A CA 1
ATOM 646 C C . LEU A 1 83 ? -22.210 3.015 20.419 1.00 93.06 83 LEU A C 1
ATOM 648 O O . LEU A 1 83 ? -22.928 3.462 19.531 1.00 93.06 83 LEU A O 1
ATOM 652 N N . PHE A 1 84 ? -21.081 2.358 20.149 1.00 90.00 84 PHE A N 1
ATOM 653 C CA . PHE A 1 84 ? -20.597 2.091 18.796 1.00 90.00 84 PHE A CA 1
ATOM 654 C C . PHE A 1 84 ? -19.882 0.745 18.740 1.00 90.00 84 PHE A C 1
ATOM 656 O O . PHE A 1 84 ? -19.162 0.379 19.670 1.00 90.00 84 PHE A O 1
ATOM 663 N N . LYS A 1 85 ? -20.021 0.035 17.619 1.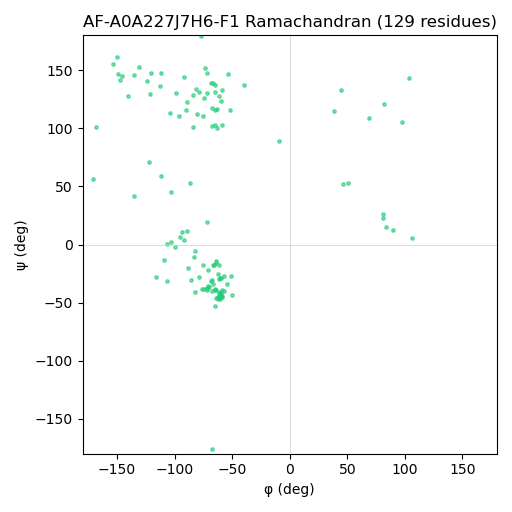00 92.62 85 LYS A N 1
ATOM 664 C CA . LYS A 1 85 ? -19.253 -1.171 17.310 1.00 92.62 85 LYS A CA 1
ATOM 665 C C . LYS A 1 85 ? -18.871 -1.174 15.835 1.00 92.62 85 LYS A C 1
ATOM 667 O O . LYS A 1 85 ? -19.733 -1.037 14.972 1.00 92.62 85 LYS A O 1
ATOM 672 N N . ALA A 1 86 ? -17.589 -1.358 15.543 1.00 90.00 86 ALA A N 1
ATOM 673 C CA . ALA A 1 86 ? -17.112 -1.402 14.172 1.00 90.00 86 ALA A CA 1
ATOM 674 C C . ALA A 1 86 ? -17.610 -2.655 13.444 1.00 90.00 86 ALA A C 1
ATOM 676 O O . ALA A 1 86 ? -17.598 -3.767 13.977 1.00 90.00 86 ALA A O 1
ATOM 677 N N . ASN A 1 87 ? -17.996 -2.460 12.185 1.00 88.62 87 ASN A N 1
ATOM 678 C CA . ASN A 1 87 ? -18.369 -3.517 11.252 1.00 88.62 87 ASN A CA 1
ATOM 679 C C . ASN A 1 87 ? -17.463 -3.452 10.006 1.00 88.62 87 ASN A C 1
ATOM 681 O O . ASN A 1 87 ? -17.899 -2.998 8.945 1.00 88.62 87 ASN A O 1
ATOM 685 N N . PRO A 1 88 ? -16.173 -3.814 10.132 1.00 86.88 88 PRO A N 1
ATOM 686 C CA . PRO A 1 88 ? -15.236 -3.734 9.022 1.00 86.88 88 PRO A CA 1
ATOM 687 C C . PRO A 1 88 ? -15.523 -4.816 7.978 1.00 86.88 88 PRO A C 1
ATOM 689 O O . PRO A 1 88 ? -15.900 -5.947 8.296 1.00 86.88 88 PRO A O 1
ATOM 692 N N . LYS A 1 89 ? -15.258 -4.493 6.710 1.00 83.81 89 LYS A N 1
ATOM 693 C CA . LYS A 1 89 ? -15.267 -5.483 5.630 1.00 83.81 89 LYS A CA 1
ATOM 694 C C . LYS A 1 89 ? -14.143 -6.488 5.880 1.00 83.81 89 LYS A C 1
ATOM 696 O O . LYS A 1 89 ? -12.970 -6.125 5.850 1.00 83.81 89 LYS A O 1
ATOM 701 N N . SER A 1 90 ? -14.502 -7.745 6.121 1.00 82.94 90 SER A N 1
ATOM 702 C CA . SER A 1 90 ? -13.550 -8.837 6.319 1.00 82.94 90 SER A CA 1
ATOM 703 C C . SER A 1 90 ? -13.610 -9.828 5.161 1.00 82.94 90 SER A C 1
ATOM 705 O O . SER A 1 90 ? -14.653 -10.036 4.540 1.00 82.94 90 SER A O 1
ATOM 707 N N . VAL A 1 91 ? -12.461 -10.425 4.847 1.00 83.00 91 VAL A N 1
ATOM 708 C CA . VAL A 1 91 ? -12.371 -11.505 3.867 1.00 83.00 91 VAL A CA 1
ATOM 709 C C . VAL A 1 91 ? -12.573 -12.810 4.611 1.00 83.00 91 VAL A C 1
ATOM 711 O O . VAL A 1 91 ? -11.826 -13.126 5.533 1.00 83.00 91 VAL A O 1
ATOM 714 N N . CYS A 1 92 ? -13.570 -13.577 4.196 1.00 81.12 92 CYS A N 1
ATOM 715 C CA . CYS A 1 92 ? -13.808 -14.906 4.722 1.00 81.12 92 CYS A CA 1
ATOM 716 C C . CYS A 1 92 ? -13.555 -15.948 3.629 1.00 81.12 92 CYS A C 1
ATOM 718 O O . CYS A 1 92 ? -13.938 -15.757 2.475 1.00 81.12 92 CYS A O 1
ATOM 720 N N . HIS A 1 93 ? -12.874 -17.038 3.983 1.00 75.62 93 HIS A N 1
ATOM 721 C CA . HIS A 1 93 ? -12.547 -18.116 3.048 1.00 75.62 93 HIS A CA 1
ATOM 722 C C . HIS A 1 93 ? -13.384 -19.380 3.276 1.00 75.62 93 HIS A C 1
ATOM 724 O O . HIS A 1 93 ? -13.673 -20.078 2.307 1.00 75.62 93 HIS A O 1
ATOM 730 N N . GLN A 1 94 ? -13.790 -19.674 4.517 1.00 77.12 94 GLN A N 1
ATOM 731 C CA . GLN A 1 94 ? -14.612 -20.836 4.881 1.00 77.12 94 GLN A CA 1
ATOM 732 C C . GLN A 1 94 ? -15.490 -20.502 6.097 1.00 77.12 94 GLN A C 1
ATOM 734 O O . GLN A 1 94 ? -15.076 -19.714 6.943 1.00 77.12 94 GLN A O 1
ATOM 739 N N . ASP A 1 95 ? -16.694 -21.085 6.152 1.00 73.00 95 ASP A N 1
ATOM 740 C CA . ASP A 1 95 ? -17.669 -20.952 7.249 1.00 73.00 95 ASP A CA 1
ATOM 741 C C . ASP A 1 95 ? -17.962 -19.505 7.668 1.00 73.00 95 ASP A C 1
ATOM 743 O O . ASP A 1 95 ? -17.870 -19.122 8.834 1.00 73.00 95 ASP A O 1
ATOM 747 N N . CYS A 1 96 ? -18.324 -18.681 6.682 1.00 73.06 96 CYS A N 1
ATOM 748 C CA . CYS A 1 96 ? -18.538 -17.259 6.896 1.00 73.06 96 CYS A CA 1
ATOM 749 C C . CYS A 1 96 ? -19.765 -17.009 7.773 1.00 73.06 96 CYS A C 1
ATOM 751 O O . CYS A 1 96 ? -20.885 -17.323 7.342 1.00 73.06 96 CYS A O 1
ATOM 753 N N . PRO A 1 97 ? -19.590 -16.410 8.969 1.00 69.19 97 PRO A N 1
ATOM 754 C CA . PRO A 1 97 ? -20.726 -16.002 9.768 1.00 69.19 97 PRO A CA 1
ATOM 755 C C . PRO A 1 97 ? -21.528 -14.998 8.943 1.00 69.19 97 PRO A C 1
ATOM 757 O O . PRO A 1 97 ? -20.995 -13.998 8.460 1.00 69.19 97 PRO A O 1
ATOM 760 N N . GLN A 1 98 ? -22.811 -15.293 8.738 1.00 61.69 98 GLN A N 1
ATOM 761 C CA . GLN A 1 98 ? -23.728 -14.328 8.151 1.00 61.69 98 GLN A CA 1
ATOM 762 C C . GLN A 1 98 ? -23.839 -13.182 9.154 1.00 61.69 98 GLN A C 1
ATOM 764 O O . GLN A 1 98 ? -24.462 -13.330 10.205 1.00 61.69 98 GLN A O 1
ATOM 769 N N . MET A 1 99 ? -23.155 -12.075 8.869 1.00 55.75 99 MET A N 1
ATOM 770 C CA . MET A 1 99 ? -23.220 -10.862 9.675 1.00 55.75 99 MET A CA 1
ATOM 771 C C . MET A 1 99 ? -24.674 -10.375 9.599 1.00 55.75 99 MET A C 1
ATOM 773 O O . MET A 1 99 ? -25.103 -9.837 8.580 1.00 55.75 99 MET A O 1
ATOM 777 N N . SER A 1 100 ? -25.474 -10.646 10.632 1.00 48.75 100 SER A N 1
ATOM 778 C CA . SER A 1 100 ? -26.836 -10.123 10.722 1.00 48.75 100 SER A CA 1
ATOM 779 C C . SER A 1 100 ? -26.762 -8.594 10.691 1.00 48.75 100 SER A C 1
ATOM 781 O O . SER A 1 100 ? -25.935 -8.050 11.434 1.00 48.75 100 SER A O 1
ATOM 783 N N . PRO A 1 101 ? -27.589 -7.896 9.886 1.00 48.75 101 PRO A N 1
ATOM 784 C CA . PRO A 1 101 ? -27.675 -6.443 9.944 1.00 48.75 101 PRO A CA 1
ATOM 785 C C . PRO A 1 101 ? -27.917 -6.045 11.400 1.00 48.75 101 PRO A C 1
ATOM 787 O O . PRO A 1 101 ? -28.906 -6.471 11.998 1.00 48.75 101 PRO A O 1
ATOM 790 N N . GLN A 1 102 ? -26.970 -5.327 12.004 1.00 51.41 102 GLN A N 1
ATOM 791 C CA . GLN A 1 102 ? -27.178 -4.821 13.353 1.00 51.41 102 GLN A CA 1
ATOM 792 C C . GLN A 1 102 ? -28.324 -3.804 13.288 1.00 51.41 102 GLN A C 1
ATOM 794 O O . GLN A 1 102 ? -28.313 -2.961 12.388 1.00 51.41 102 GLN A O 1
ATOM 799 N N . PRO A 1 103 ? -29.330 -3.899 14.173 1.00 46.81 103 PRO A N 1
ATOM 800 C CA . PRO A 1 103 ? -30.404 -2.919 14.214 1.00 46.81 103 PRO A CA 1
ATOM 801 C C . PRO A 1 103 ? -29.804 -1.546 14.536 1.00 46.81 103 PRO A C 1
ATOM 803 O O . PRO A 1 103 ? -29.021 -1.425 15.474 1.00 46.81 103 PRO A O 1
ATOM 806 N N . GLU A 1 104 ? -30.139 -0.567 13.695 1.00 52.09 104 GLU A N 1
ATOM 807 C CA . GLU A 1 104 ? -29.858 0.874 13.764 1.00 52.09 104 GLU A CA 1
ATOM 808 C C . GLU A 1 104 ? -29.243 1.369 15.092 1.00 52.09 104 GLU A C 1
ATOM 810 O O . GLU A 1 104 ? -29.943 1.826 15.992 1.00 52.09 104 GLU A O 1
ATOM 815 N N . MET A 1 105 ? -27.911 1.355 15.188 1.00 51.38 105 MET A N 1
ATOM 816 C CA . MET A 1 105 ? -27.151 2.171 16.150 1.00 51.38 105 MET A CA 1
ATOM 817 C C . MET A 1 105 ? -26.528 3.364 15.412 1.00 51.38 105 MET A C 1
ATOM 819 O O . MET A 1 105 ? -25.355 3.682 15.565 1.00 51.38 105 MET A O 1
ATOM 823 N N . ASP A 1 106 ? -27.330 4.011 14.564 1.00 48.81 106 ASP A N 1
ATOM 824 C CA . ASP A 1 106 ? -26.914 5.113 13.684 1.00 48.81 106 ASP A CA 1
ATOM 825 C C . ASP A 1 106 ? -27.056 6.494 14.349 1.00 48.81 106 ASP A C 1
ATOM 827 O O . ASP A 1 106 ? -26.949 7.530 13.701 1.00 48.81 106 ASP A O 1
ATOM 831 N N . ARG A 1 107 ? -27.293 6.541 15.667 1.00 50.97 107 ARG A N 1
ATOM 832 C CA . ARG A 1 107 ? -27.479 7.811 16.390 1.00 50.97 107 ARG A CA 1
ATOM 833 C C . ARG A 1 107 ? -26.198 8.629 16.543 1.00 50.97 107 ARG A C 1
ATOM 835 O O . ARG A 1 107 ? -26.299 9.832 16.729 1.00 50.97 107 ARG A O 1
ATOM 842 N N . PHE A 1 108 ? -25.026 7.999 16.441 1.00 51.00 108 PHE A N 1
ATOM 843 C CA . PHE A 1 108 ? -23.733 8.667 16.630 1.00 51.00 108 PHE A CA 1
ATOM 844 C C . PHE A 1 108 ? -22.926 8.832 15.334 1.00 51.00 108 PHE A C 1
ATOM 846 O O . PHE A 1 108 ? -21.970 9.601 15.309 1.00 51.00 108 PHE A O 1
ATOM 853 N N . ALA A 1 109 ? -23.295 8.151 14.241 1.00 50.03 109 ALA A N 1
ATOM 854 C CA . ALA A 1 109 ? -22.578 8.253 12.966 1.00 50.03 109 ALA A CA 1
ATOM 855 C C . ALA A 1 109 ? -22.725 9.643 12.320 1.00 50.03 109 ALA A C 1
ATOM 857 O O . ALA A 1 109 ? -21.798 10.124 11.671 1.00 50.03 109 ALA A O 1
ATOM 858 N N . SER A 1 110 ? -23.851 10.322 12.556 1.00 47.12 110 SER A N 1
ATOM 859 C CA . SER A 1 110 ? -24.083 11.689 12.084 1.00 47.12 110 SER A CA 1
ATOM 860 C C . SER A 1 110 ? -23.335 12.760 12.883 1.00 47.12 110 SER A C 1
ATOM 862 O O . SER A 1 110 ? -23.194 13.870 12.390 1.00 47.12 110 SER A O 1
ATOM 864 N N . GLU A 1 111 ? -22.850 12.461 14.094 1.00 44.84 111 GLU A N 1
ATOM 865 C CA . GLU A 1 111 ? -22.258 13.470 14.994 1.00 44.84 111 GLU A CA 1
ATOM 866 C C . GLU A 1 111 ? -20.746 13.671 14.775 1.00 44.84 111 GLU A C 1
ATOM 868 O O . GLU A 1 111 ? -20.202 14.720 15.108 1.00 44.84 111 GLU A O 1
ATOM 873 N N . PHE A 1 112 ? -20.061 12.699 14.160 1.00 48.44 112 PHE A N 1
ATOM 874 C CA . PHE A 1 112 ? -18.619 12.769 13.866 1.00 48.44 112 PHE A CA 1
ATOM 875 C C . PHE A 1 112 ? -18.299 12.996 12.377 1.00 48.44 112 PHE A C 1
ATOM 877 O O . PHE A 1 112 ? -17.128 13.056 12.007 1.00 48.44 112 PHE A O 1
ATOM 884 N N . GLY A 1 113 ? -19.325 13.121 11.526 1.00 45.50 113 GLY A N 1
ATOM 885 C CA . GLY A 1 113 ? -19.187 13.337 10.080 1.00 45.50 113 GLY A CA 1
ATOM 886 C C . GLY A 1 113 ? -18.945 14.791 9.657 1.00 45.50 113 GLY A C 1
ATOM 887 O O . GLY A 1 113 ? -18.694 15.038 8.483 1.00 45.50 113 GLY A O 1
ATOM 888 N N . GLU A 1 114 ? -18.992 15.753 10.581 1.00 44.16 114 GLU A N 1
ATOM 889 C CA . GLU A 1 114 ? -18.834 17.184 10.282 1.00 44.16 114 GLU A CA 1
ATOM 890 C C . GLU A 1 114 ? -17.524 17.749 10.854 1.00 44.16 114 GLU A C 1
ATOM 892 O O . GLU A 1 114 ? -17.522 18.673 11.663 1.00 44.16 114 GLU A O 1
ATOM 897 N N . GLN A 1 115 ? -16.377 17.194 10.455 1.00 42.41 115 GLN A N 1
ATOM 898 C CA . GLN A 1 115 ? -15.085 17.887 10.585 1.00 42.41 115 GLN A CA 1
ATOM 899 C C . GLN A 1 115 ? -14.246 17.764 9.308 1.00 42.41 115 GLN A C 1
ATOM 901 O O . GLN A 1 115 ? -13.028 17.609 9.358 1.00 42.41 115 GLN A O 1
ATOM 906 N N . ASP A 1 116 ? -14.892 17.898 8.150 1.00 40.44 116 ASP A N 1
ATOM 907 C CA . ASP A 1 116 ? -14.196 18.391 6.966 1.00 40.44 116 ASP A CA 1
ATOM 908 C C . ASP A 1 116 ? -14.124 19.918 7.074 1.00 40.44 116 ASP A C 1
ATOM 910 O O . ASP A 1 116 ? -15.131 20.626 7.062 1.00 40.44 116 ASP A O 1
ATOM 914 N N . VAL A 1 117 ? -12.906 20.428 7.246 1.00 38.06 117 VAL A N 1
ATOM 915 C CA . VAL A 1 117 ? -12.591 21.858 7.270 1.00 38.06 117 VAL A CA 1
ATOM 916 C C . VAL A 1 117 ? -13.032 22.481 5.944 1.00 38.06 117 VAL A C 1
ATOM 918 O O . VAL A 1 117 ? -12.354 22.353 4.925 1.00 38.06 117 VAL A O 1
ATOM 921 N N . ALA A 1 118 ? -14.163 23.185 5.965 1.00 34.47 118 ALA A N 1
ATOM 922 C CA . ALA A 1 118 ? -14.525 24.122 4.917 1.00 34.47 118 ALA A CA 1
ATOM 923 C C . ALA A 1 118 ? -13.477 25.247 4.891 1.00 34.47 118 ALA A C 1
ATOM 925 O O . ALA A 1 118 ? -13.316 25.994 5.857 1.00 34.47 118 ALA A O 1
ATOM 926 N N . VAL A 1 119 ? -12.745 25.359 3.781 1.00 37.38 119 VAL A N 1
ATOM 927 C CA . VAL A 1 119 ? -12.025 26.588 3.442 1.00 37.38 119 VAL A CA 1
ATOM 928 C C . VAL A 1 119 ? -13.092 27.630 3.139 1.00 37.38 119 VAL A C 1
ATOM 930 O O . VAL A 1 119 ? -13.729 27.594 2.089 1.00 37.38 119 VAL A O 1
ATOM 933 N N . ASP A 1 120 ? -13.321 28.505 4.111 1.00 32.72 120 ASP A N 1
ATOM 934 C CA . ASP A 1 120 ? -14.242 29.621 3.996 1.00 32.72 120 ASP A CA 1
ATOM 935 C C . ASP A 1 120 ? -13.754 30.616 2.932 1.00 32.72 120 ASP A C 1
ATOM 937 O O . ASP A 1 120 ? -12.568 30.936 2.810 1.00 32.72 120 ASP A O 1
ATOM 941 N N . GLY A 1 121 ? -14.714 31.073 2.144 1.00 33.22 121 GLY A N 1
ATOM 942 C CA . GLY A 1 121 ? -14.575 31.926 0.974 1.00 33.22 121 GLY A CA 1
ATOM 943 C C . GLY A 1 121 ? -15.965 32.372 0.537 1.00 33.22 121 GLY A C 1
ATOM 944 O O . GLY A 1 121 ? -16.399 32.082 -0.573 1.00 33.22 121 GLY A O 1
ATOM 945 N N . GLN A 1 122 ? -16.674 32.992 1.481 1.00 31.02 122 GLN A N 1
ATOM 946 C CA . GLN A 1 122 ? -18.030 33.534 1.411 1.00 31.02 122 GLN A CA 1
ATOM 947 C C . GLN A 1 122 ? -18.398 34.241 0.082 1.00 31.02 122 GLN A C 1
ATOM 949 O O . GLN A 1 122 ? -17.646 35.060 -0.448 1.00 31.02 122 GLN A O 1
ATOM 954 N N . ALA A 1 123 ? -19.621 33.951 -0.382 1.00 36.88 123 ALA A N 1
ATOM 955 C CA . ALA A 1 123 ? -20.401 34.624 -1.432 1.00 36.88 123 ALA A CA 1
ATOM 956 C C . ALA A 1 123 ? -20.850 36.062 -1.027 1.00 36.88 123 ALA A C 1
ATOM 958 O O . ALA A 1 123 ? -20.471 36.509 0.059 1.00 36.88 123 ALA A O 1
ATOM 959 N N . PRO A 1 124 ? -21.642 36.813 -1.838 1.00 40.59 124 PRO A N 1
ATOM 960 C CA . PRO A 1 124 ? -23.105 36.579 -1.888 1.00 40.59 124 PRO A CA 1
ATOM 961 C C . PRO A 1 124 ? -23.762 36.859 -3.276 1.00 40.59 124 PRO A C 1
ATOM 963 O O . PRO A 1 124 ? -23.247 37.612 -4.094 1.00 40.59 124 PRO A O 1
ATOM 966 N N . GLU A 1 125 ? -24.738 36.046 -3.692 1.00 36.81 125 GLU A N 1
ATOM 967 C CA . GLU A 1 125 ? -26.204 36.284 -3.684 1.00 36.81 125 GLU A CA 1
ATOM 968 C C . GLU A 1 125 ? -26.807 37.110 -4.850 1.00 36.81 125 GLU A C 1
ATOM 970 O O . GLU A 1 125 ? -26.552 38.297 -5.009 1.00 36.81 125 GLU A O 1
ATOM 975 N N . ASN A 1 126 ? -27.743 36.444 -5.546 1.00 35.97 126 ASN A N 1
ATOM 976 C CA . ASN A 1 126 ? -29.007 36.930 -6.130 1.00 35.97 126 ASN A CA 1
ATOM 977 C C . ASN A 1 126 ? -29.027 37.895 -7.338 1.00 35.97 126 ASN A C 1
ATOM 979 O O . ASN A 1 126 ? -28.886 39.104 -7.195 1.00 35.97 126 ASN A O 1
ATOM 983 N N . ALA A 1 127 ? -29.436 37.350 -8.493 1.00 35.19 127 ALA A N 1
ATOM 984 C CA . ALA A 1 127 ? -30.485 37.866 -9.399 1.00 35.19 127 ALA A CA 1
ATOM 985 C C . ALA A 1 127 ? -30.784 36.739 -10.418 1.00 35.19 127 ALA A C 1
ATOM 987 O O . ALA A 1 127 ? -29.889 36.322 -11.142 1.00 35.19 127 ALA A O 1
ATOM 988 N N . LEU A 1 128 ? -31.860 35.957 -10.281 1.00 42.62 128 LEU A N 1
ATOM 989 C CA . LEU A 1 128 ? -33.192 36.184 -10.867 1.00 42.62 128 LEU A CA 1
ATOM 990 C C . LEU A 1 128 ? -33.201 36.627 -12.348 1.00 42.62 128 LEU A C 1
ATOM 992 O O . LEU A 1 128 ? -32.536 37.584 -12.717 1.00 42.62 128 LEU A O 1
ATOM 996 N N . GLU A 1 129 ? -34.079 35.942 -13.098 1.00 36.34 129 GLU A N 1
ATOM 997 C CA . GLU A 1 129 ? -34.713 36.280 -14.391 1.00 36.34 129 GLU A CA 1
ATOM 998 C C . GLU A 1 129 ? -34.119 35.722 -15.708 1.00 36.34 129 GLU A C 1
ATOM 1000 O O . GLU A 1 129 ? -33.097 36.169 -16.209 1.00 36.34 129 GLU A O 1
ATOM 1005 N N . ASN A 1 130 ? -34.848 34.726 -16.245 1.00 35.50 130 ASN A N 1
ATOM 1006 C CA . ASN A 1 130 ? -35.422 34.618 -17.603 1.00 35.50 130 ASN A CA 1
ATOM 1007 C C . ASN A 1 130 ? -34.610 35.129 -18.815 1.00 35.50 130 ASN A C 1
ATOM 1009 O O . ASN A 1 130 ? -34.465 36.336 -18.980 1.00 35.50 130 ASN A O 1
ATOM 1013 N N . ASP A 1 131 ? -34.209 34.223 -19.718 1.00 37.75 131 ASP A N 1
ATOM 1014 C CA . ASP A 1 131 ? -34.821 33.939 -21.045 1.00 37.75 131 ASP A CA 1
ATOM 1015 C C . ASP A 1 131 ? -34.089 32.744 -21.700 1.00 37.75 131 ASP A C 1
ATOM 1017 O O . ASP A 1 131 ? -32.837 32.777 -21.779 1.00 37.75 131 ASP A O 1
#

Mean predicted aligned error: 13.04 Å

Organism: Vibrio parahaemolyticus (NCBI:txid670)

Foldseek 3Di:
DVVLDLVVLLVVCVVCDQVNVLVVVVLLVDDSVQQDSDSCVSVVPGDDDPVSVVQSVVCVVLVRDGWDDDDDQFDADPVGHTLDGDDTDHRDDPDDDPPPPDPDSPPCVVVPPPPPDPPDDDDDDDDDDDD

Sequence (131 aa):
LAQSKNVMAVRTLREVGLDETRQYLTRFGFDINEVPRSETIALGAGSLTPMKVAQGYSVFANGGYYVEPFYVERVEDAFGEVLFKANPKSVCHQDCPQMSPQPEMDRFASEFGEQDVAVDGQAPENALEND

Secondary structure (DSSP, 8-state):
-TT--HHHHHHHHHHH-HHHHHHHHGGGT--TTTS-SSGGGGGT-S---HHHHHHHHHHHHTTS--------SEEE-TTS-EEEE-------SSS----PPPP--TTTTTTSS------------------

InterPro domains:
  IPR001460 Penicillin-binding protein, transpeptidase [PF00905] (1-89)
  IPR012338 Beta-lactamase/transpeptidase-like [G3DSA:3.40.710.10] (1-129)
  IPR012338 Beta-lactamase/transpeptidase-like [SSF56601] (1-91)
  IPR050396 Glycosyltransferase 51/Transpeptidase [PTHR32282] (1-97)

Solvent-accessible surface area (backbone atoms only — not comparable to full-atom values): 8883 Å² total; per-residue (Å²): 117,96,82,71,54,59,73,57,37,42,50,52,39,65,72,69,29,67,67,56,50,49,58,55,45,40,70,44,71,46,58,65,85,49,45,61,98,50,74,53,49,52,74,60,68,45,76,76,54,72,67,50,53,52,41,37,53,41,17,70,77,60,77,67,48,75,60,82,90,80,88,68,63,64,41,62,50,99,87,67,52,74,67,42,69,62,83,76,84,75,89,72,91,69,90,66,78,79,79,69,83,74,78,85,68,62,85,57,63,72,74,74,67,81,77,75,83,76,82,84,78,82,82,86,85,91,80,87,83,91,136